Protein AF-A0A0C9X4Z3-F1 (afdb_monomer)

Mean predicted aligned error: 11.11 Å

Radius of gyration: 23.75 Å; Cα contacts (8 Å, |Δi|>4): 41; chains: 1; bounding box: 40×24×69 Å

pLDDT: mean 84.47, std 12.94, range [42.38, 97.31]

Organism: NCBI:txid1095629

Structure (mmCIF, N/CA/C/O backbone):
data_AF-A0A0C9X4Z3-F1
#
_entry.id   AF-A0A0C9X4Z3-F1
#
loop_
_atom_site.group_PDB
_atom_site.id
_atom_site.type_symbol
_atom_site.label_atom_id
_atom_site.label_alt_id
_atom_site.label_comp_id
_atom_site.label_asym_id
_atom_site.label_entity_id
_atom_site.label_seq_id
_atom_site.pdbx_PDB_ins_code
_atom_site.Cartn_x
_atom_site.Cartn_y
_atom_site.Cartn_z
_atom_site.occupancy
_atom_site.B_iso_or_equiv
_atom_site.auth_seq_id
_atom_site.auth_comp_id
_atom_site.auth_asym_id
_atom_site.auth_atom_id
_atom_site.pdbx_PDB_model_num
ATOM 1 N N . MET A 1 1 ? -24.547 -11.085 -3.643 1.00 42.38 1 MET A N 1
ATOM 2 C CA . MET A 1 1 ? -23.237 -11.494 -4.198 1.00 42.38 1 MET A CA 1
ATOM 3 C C . MET A 1 1 ? -22.147 -11.182 -3.178 1.00 42.38 1 MET A C 1
ATOM 5 O O . MET A 1 1 ? -21.894 -9.999 -2.960 1.00 42.38 1 MET A O 1
ATOM 9 N N . PRO A 1 2 ? -21.536 -12.173 -2.503 1.00 50.34 2 PRO A N 1
ATOM 10 C CA . PRO A 1 2 ? -20.346 -11.921 -1.692 1.00 50.34 2 PRO A CA 1
ATOM 11 C C . PRO A 1 2 ? -19.274 -11.303 -2.601 1.00 50.34 2 PRO A C 1
ATOM 13 O O . PRO A 1 2 ? -18.918 -11.854 -3.639 1.00 50.34 2 PRO A O 1
ATOM 16 N N . GLY A 1 3 ? -18.874 -10.071 -2.291 1.00 53.47 3 GLY A N 1
ATOM 17 C CA . GLY A 1 3 ? -18.056 -9.261 -3.189 1.00 53.47 3 GLY A CA 1
ATOM 18 C C . GLY A 1 3 ? -16.666 -9.860 -3.391 1.00 53.47 3 GLY A C 1
ATOM 19 O O . GLY A 1 3 ? -16.040 -10.296 -2.430 1.00 53.47 3 GLY A O 1
ATOM 20 N N . ASN A 1 4 ? -16.156 -9.795 -4.624 1.00 63.56 4 ASN A N 1
ATOM 21 C CA . ASN A 1 4 ? -14.801 -10.196 -5.026 1.00 63.56 4 ASN A CA 1
ATOM 22 C C . ASN A 1 4 ? -13.718 -9.245 -4.448 1.00 63.56 4 ASN A C 1
ATOM 24 O O . ASN A 1 4 ? -12.922 -8.642 -5.168 1.00 63.56 4 ASN A O 1
ATOM 28 N N . ARG A 1 5 ? -13.749 -9.011 -3.130 1.00 66.38 5 ARG A N 1
ATOM 29 C CA . ARG A 1 5 ? -12.811 -8.175 -2.373 1.00 66.38 5 ARG A CA 1
ATOM 30 C C . ARG A 1 5 ? -11.795 -9.085 -1.694 1.00 66.38 5 ARG A C 1
ATOM 32 O O . ARG A 1 5 ? -11.873 -9.337 -0.496 1.00 66.38 5 ARG A O 1
ATOM 39 N N . ARG A 1 6 ? -10.835 -9.586 -2.469 1.00 75.50 6 ARG A N 1
ATOM 40 C CA . ARG A 1 6 ? -9.722 -10.371 -1.927 1.00 75.50 6 ARG A CA 1
ATOM 41 C C . ARG A 1 6 ? -8.674 -9.432 -1.333 1.00 75.50 6 ARG A C 1
ATOM 43 O O . ARG A 1 6 ? -8.266 -8.463 -1.977 1.00 75.50 6 ARG A O 1
ATOM 50 N N . HIS A 1 7 ? -8.254 -9.699 -0.099 1.00 84.06 7 HIS A N 1
ATOM 51 C CA . HIS A 1 7 ? -7.144 -8.972 0.503 1.00 84.06 7 HIS A CA 1
ATOM 52 C C . HIS A 1 7 ? -5.859 -9.265 -0.280 1.00 84.06 7 HIS A C 1
ATOM 54 O O . HIS A 1 7 ? -5.531 -10.425 -0.519 1.00 84.06 7 HIS A O 1
ATOM 60 N N . ILE A 1 8 ? -5.133 -8.213 -0.662 1.00 86.50 8 ILE A N 1
ATOM 61 C CA . ILE A 1 8 ? -3.793 -8.334 -1.242 1.00 86.50 8 ILE A CA 1
ATOM 62 C C . ILE A 1 8 ? -2.781 -8.133 -0.110 1.00 86.50 8 ILE A C 1
ATOM 64 O O . ILE A 1 8 ? -2.786 -7.046 0.488 1.00 86.50 8 ILE A O 1
ATOM 68 N N . PRO A 1 9 ? -1.923 -9.131 0.174 1.00 90.50 9 PRO A N 1
ATOM 69 C CA . PRO A 1 9 ? -0.890 -9.024 1.196 1.00 90.50 9 PRO A CA 1
ATOM 70 C C . PRO A 1 9 ? 0.033 -7.825 0.957 1.00 90.50 9 PRO A C 1
ATOM 72 O O . PRO A 1 9 ? 0.322 -7.467 -0.186 1.00 90.50 9 PRO A O 1
ATOM 75 N N . LYS A 1 10 ? 0.537 -7.222 2.040 1.00 92.44 10 LYS A N 1
ATOM 76 C CA . LYS A 1 10 ? 1.520 -6.125 1.991 1.00 92.44 10 LYS A CA 1
ATOM 77 C C . LYS A 1 10 ? 2.701 -6.374 1.032 1.00 92.44 10 LYS A C 1
ATOM 79 O O . LYS A 1 10 ? 2.910 -5.497 0.196 1.00 92.44 10 LYS A O 1
ATOM 84 N N . PRO A 1 11 ? 3.408 -7.523 1.071 1.00 94.69 11 PRO A N 1
ATOM 85 C CA . PRO A 1 11 ? 4.588 -7.729 0.224 1.00 94.69 11 PRO A CA 1
ATOM 86 C C . PRO A 1 11 ? 4.265 -7.657 -1.271 1.0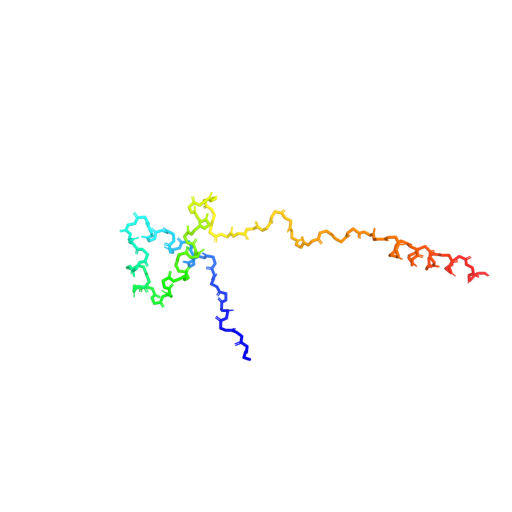0 94.69 11 PRO A C 1
ATOM 88 O O . PRO A 1 11 ? 5.025 -7.087 -2.046 1.00 94.69 11 PRO A O 1
ATOM 91 N N . VAL A 1 12 ? 3.086 -8.135 -1.683 1.00 94.25 12 VAL A N 1
ATOM 92 C CA . VAL A 1 12 ? 2.635 -8.022 -3.079 1.00 94.25 12 VAL A CA 1
ATOM 93 C C . VAL A 1 12 ? 2.452 -6.556 -3.464 1.00 94.25 12 VAL A C 1
ATOM 95 O O . VAL A 1 12 ? 2.821 -6.138 -4.557 1.00 94.25 12 VAL A O 1
ATOM 98 N N . LYS A 1 13 ? 1.901 -5.737 -2.564 1.00 94.38 13 LYS A N 1
ATOM 99 C CA . LYS A 1 13 ? 1.739 -4.308 -2.834 1.00 94.38 13 LYS A CA 1
ATOM 100 C C . LYS A 1 13 ? 3.091 -3.585 -2.904 1.00 94.38 13 LYS A C 1
ATOM 102 O O . LYS A 1 13 ? 3.258 -2.719 -3.756 1.00 94.38 13 LYS A O 1
ATOM 107 N N . GLU A 1 14 ? 4.040 -3.935 -2.037 1.00 95.69 14 GLU A N 1
ATOM 108 C CA . GLU A 1 14 ? 5.411 -3.401 -2.064 1.00 95.69 14 GLU A CA 1
ATOM 109 C C . GLU A 1 14 ? 6.127 -3.771 -3.369 1.00 95.69 14 GLU A C 1
ATOM 111 O O . GLU A 1 14 ? 6.746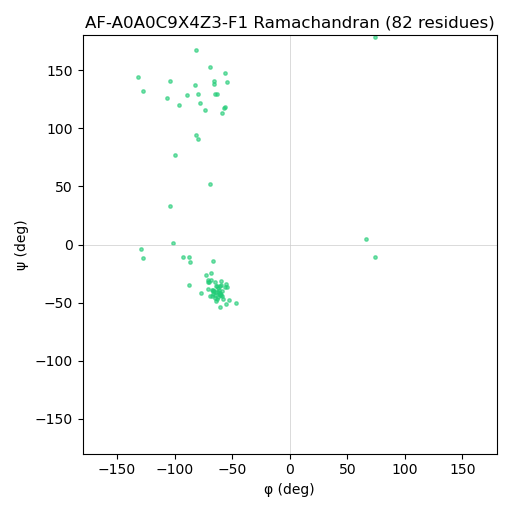 -2.912 -3.993 1.00 95.69 14 GLU A O 1
ATOM 116 N N . GLN A 1 15 ? 5.942 -5.002 -3.853 1.00 95.88 15 GLN A N 1
ATOM 117 C CA . GLN A 1 15 ? 6.439 -5.427 -5.161 1.00 95.88 15 GLN A CA 1
ATOM 118 C C . GLN A 1 15 ? 5.861 -4.572 -6.299 1.00 95.88 15 GLN A C 1
ATOM 120 O O . GLN A 1 15 ? 6.609 -4.136 -7.172 1.00 95.88 15 GLN A O 1
ATOM 125 N N . LEU A 1 16 ? 4.557 -4.268 -6.284 1.00 95.50 16 LEU A N 1
ATOM 126 C CA . LEU A 1 16 ? 3.943 -3.386 -7.289 1.00 95.50 16 LEU A CA 1
ATOM 127 C C . LEU A 1 16 ? 4.548 -1.977 -7.274 1.00 95.50 16 LEU A C 1
ATOM 129 O O . LEU A 1 16 ? 4.763 -1.385 -8.334 1.00 95.50 16 LEU A O 1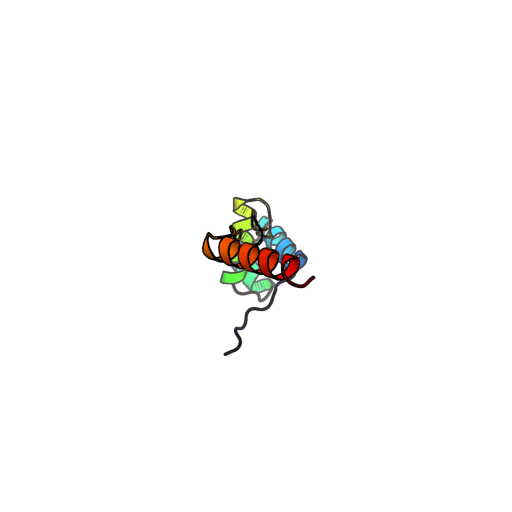
ATOM 133 N N . VAL A 1 17 ? 4.843 -1.447 -6.085 1.00 95.81 17 VAL A N 1
ATOM 134 C CA . VAL A 1 17 ? 5.521 -0.152 -5.930 1.00 95.81 17 VAL A CA 1
ATOM 135 C C . VAL A 1 17 ? 6.941 -0.221 -6.485 1.00 95.81 17 VAL A C 1
ATOM 137 O O . VAL A 1 17 ? 7.312 0.642 -7.281 1.00 95.81 17 VAL A O 1
ATOM 140 N N . TYR A 1 18 ? 7.698 -1.273 -6.165 1.00 96.62 18 TYR A N 1
ATOM 141 C CA . TYR A 1 18 ? 9.035 -1.484 -6.719 1.00 96.62 18 TYR A CA 1
ATOM 142 C C . TYR A 1 18 ? 9.012 -1.551 -8.253 1.00 96.62 18 TYR A C 1
ATOM 144 O O . TYR A 1 18 ? 9.769 -0.839 -8.910 1.00 96.62 18 TYR A O 1
ATOM 152 N N . MET A 1 19 ? 8.090 -2.316 -8.847 1.00 97.31 19 MET A N 1
ATOM 153 C CA . MET A 1 19 ? 7.941 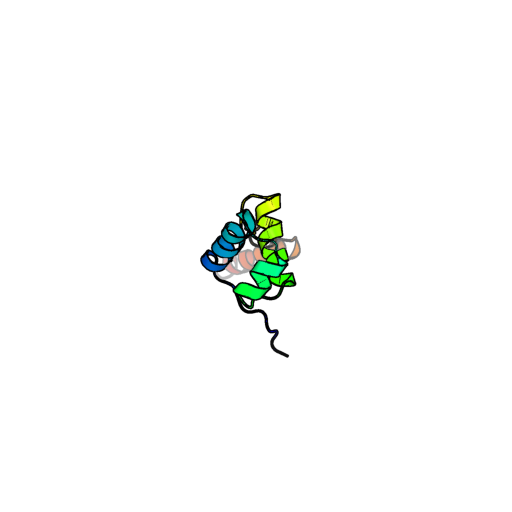-2.395 -10.307 1.00 97.31 19 MET A CA 1
ATOM 154 C C . MET A 1 19 ? 7.633 -1.027 -10.934 1.00 97.31 19 MET A C 1
ATOM 156 O O . MET A 1 19 ? 8.120 -0.721 -12.023 1.00 97.31 19 MET A O 1
ATOM 160 N N . SER A 1 20 ? 6.881 -0.168 -10.239 1.00 96.12 20 SER A N 1
ATOM 161 C CA . SER A 1 20 ? 6.532 1.171 -10.735 1.00 96.12 20 SER A CA 1
ATOM 162 C C . SER A 1 20 ? 7.708 2.135 -10.876 1.00 96.12 20 SER A C 1
ATOM 164 O O . SER A 1 20 ? 7.578 3.140 -11.570 1.00 96.12 20 SER A O 1
ATOM 166 N N . THR A 1 21 ? 8.866 1.807 -10.294 1.00 95.56 21 THR A N 1
ATOM 167 C CA . THR A 1 21 ? 10.105 2.574 -10.496 1.00 95.56 21 THR A CA 1
ATOM 168 C C . THR A 1 21 ? 10.647 2.454 -11.922 1.00 95.56 21 THR A C 1
ATOM 170 O O . THR A 1 21 ? 11.363 3.338 -12.380 1.00 95.56 21 THR A O 1
ATOM 173 N N . ARG A 1 22 ? 10.303 1.371 -12.636 1.00 96.38 22 ARG A N 1
ATOM 174 C CA . ARG A 1 22 ? 10.816 1.065 -13.984 1.00 96.38 22 ARG A CA 1
ATOM 175 C C . ARG A 1 22 ? 9.719 0.796 -15.013 1.00 96.38 22 ARG A C 1
ATOM 177 O O . ARG A 1 22 ? 10.007 0.721 -16.202 1.00 96.38 22 ARG A O 1
ATOM 184 N N . MET A 1 23 ? 8.467 0.633 -14.581 1.00 95.81 23 MET A N 1
ATOM 185 C CA . MET A 1 23 ? 7.355 0.217 -15.437 1.00 95.81 23 MET A CA 1
ATOM 186 C C . MET A 1 23 ? 6.126 1.106 -15.257 1.00 95.81 23 MET A C 1
ATOM 188 O O . MET A 1 23 ? 5.768 1.511 -14.151 1.00 95.81 23 MET A O 1
ATOM 192 N N . ARG A 1 24 ? 5.411 1.350 -16.360 1.00 96.19 24 ARG A N 1
ATOM 193 C CA . ARG A 1 24 ? 4.083 1.977 -16.319 1.00 96.19 24 ARG A CA 1
ATOM 194 C C . ARG A 1 24 ? 3.059 1.018 -15.706 1.00 96.19 24 ARG A C 1
ATOM 196 O O . ARG A 1 24 ? 3.171 -0.199 -15.843 1.00 96.19 24 ARG A O 1
ATOM 203 N N . SER A 1 25 ? 2.012 1.570 -15.096 1.00 95.75 25 SER A N 1
ATOM 204 C CA . SER A 1 25 ? 0.936 0.808 -14.442 1.00 95.75 25 SER A CA 1
ATOM 205 C C . SER A 1 25 ? 0.260 -0.219 -15.357 1.00 95.75 25 SER A C 1
ATOM 207 O O . SER A 1 25 ? -0.114 -1.292 -14.888 1.00 95.75 25 SER A O 1
ATOM 209 N N . SER A 1 26 ? 0.131 0.073 -16.655 1.00 96.25 26 SER A N 1
ATOM 210 C CA . SER A 1 26 ? -0.400 -0.857 -17.660 1.00 96.25 26 SER A CA 1
ATO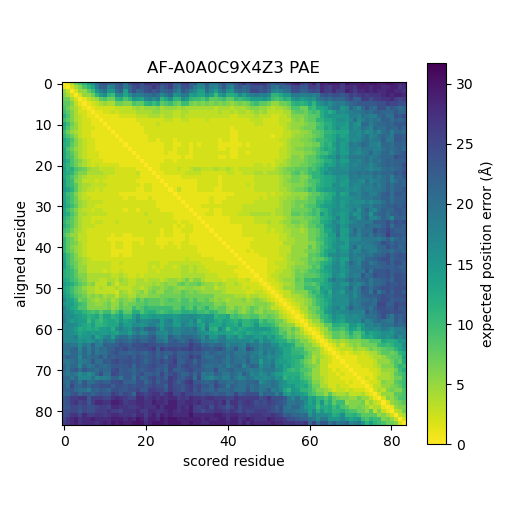M 211 C C . SER A 1 26 ? 0.493 -2.085 -17.852 1.00 96.25 26 SER A C 1
ATOM 213 O O . SER A 1 26 ? -0.006 -3.206 -17.868 1.00 96.25 26 SER A O 1
ATOM 215 N N . GLY A 1 27 ? 1.813 -1.889 -17.922 1.00 97.00 27 GLY A N 1
ATOM 216 C CA . GLY A 1 27 ? 2.784 -2.981 -18.013 1.00 97.00 27 GLY A CA 1
ATOM 217 C C . GLY A 1 27 ? 2.800 -3.841 -16.751 1.00 97.00 27 GLY A C 1
ATOM 218 O O . GLY A 1 27 ? 2.827 -5.064 -16.834 1.00 97.00 27 GLY A O 1
ATOM 219 N N . ILE A 1 28 ? 2.690 -3.215 -15.576 1.00 96.44 28 ILE A N 1
ATOM 220 C CA . ILE A 1 28 ? 2.584 -3.939 -14.301 1.00 96.44 28 ILE A CA 1
ATOM 221 C C . ILE A 1 28 ? 1.319 -4.801 -14.274 1.00 96.44 28 ILE A C 1
ATOM 223 O O . ILE A 1 28 ? 1.382 -5.966 -13.885 1.00 96.44 28 ILE A O 1
ATOM 227 N N . ALA A 1 29 ? 0.181 -4.254 -14.708 1.00 96.19 29 ALA A N 1
ATOM 228 C CA . ALA A 1 29 ? -1.078 -4.992 -14.778 1.00 96.19 29 ALA A CA 1
ATOM 229 C C . ALA A 1 29 ? -0.978 -6.212 -15.707 1.00 96.19 29 ALA A C 1
ATOM 231 O O . ALA A 1 29 ? -1.426 -7.295 -15.343 1.00 96.19 29 ALA A O 1
ATOM 232 N N . HIS A 1 30 ? -0.329 -6.052 -16.864 1.00 96.69 30 HIS A N 1
ATOM 233 C CA . HIS A 1 30 ? -0.100 -7.145 -17.807 1.00 96.69 30 HIS A CA 1
ATOM 234 C C . HIS A 1 30 ? 0.790 -8.249 -17.215 1.00 96.69 30 HIS A C 1
ATOM 236 O O . HIS A 1 30 ? 0.452 -9.422 -17.301 1.00 96.69 30 HIS A O 1
ATOM 242 N N . VAL A 1 31 ? 1.913 -7.885 -16.586 1.00 96.44 31 VAL A N 1
ATOM 243 C CA . VAL A 1 31 ? 2.876 -8.860 -16.038 1.00 96.44 31 VAL A CA 1
ATOM 244 C C . VAL A 1 31 ? 2.336 -9.583 -14.803 1.00 96.44 31 VAL A C 1
ATOM 246 O O . VAL A 1 31 ? 2.583 -10.769 -14.625 1.00 96.44 31 VAL A O 1
ATOM 249 N N . THR A 1 32 ? 1.605 -8.882 -13.936 1.00 92.31 32 THR A N 1
ATOM 250 C CA . THR A 1 32 ? 1.128 -9.448 -12.661 1.00 92.31 32 THR A CA 1
ATOM 251 C C . THR A 1 32 ? -0.266 -10.069 -12.747 1.00 92.31 32 THR A C 1
ATOM 253 O O . THR A 1 32 ? -0.713 -10.689 -11.784 1.00 92.31 32 THR A O 1
ATOM 256 N N . GLY A 1 33 ? -0.993 -9.861 -13.851 1.00 92.44 33 GLY A N 1
ATOM 257 C CA . GLY A 1 33 ? -2.402 -10.250 -13.989 1.00 92.44 33 GLY A CA 1
ATOM 258 C C . GLY A 1 33 ? -3.358 -9.473 -13.070 1.00 92.44 33 GLY A C 1
ATOM 259 O O . GLY A 1 33 ? -4.553 -9.762 -13.010 1.00 92.44 33 GLY A O 1
ATOM 260 N N . ILE A 1 34 ? -2.856 -8.479 -12.332 1.00 91.19 34 ILE A N 1
ATOM 261 C CA . ILE A 1 34 ? -3.655 -7.649 -11.433 1.00 91.19 34 ILE A CA 1
ATOM 262 C C . ILE A 1 34 ? -4.340 -6.555 -12.248 1.00 91.19 34 ILE A C 1
ATOM 264 O O . ILE A 1 34 ? -3.724 -5.901 -13.086 1.00 91.19 34 ILE A O 1
ATOM 268 N N . SER A 1 35 ? -5.620 -6.295 -11.960 1.00 92.31 35 SER A N 1
ATOM 269 C CA . SER A 1 35 ? -6.361 -5.256 -12.678 1.00 92.31 35 SER A CA 1
ATOM 270 C C . SER A 1 35 ? -5.645 -3.901 -12.621 1.00 92.31 35 SER A C 1
ATOM 272 O O . SER A 1 35 ? -5.169 -3.474 -11.563 1.00 92.31 35 SER A O 1
ATOM 274 N N . HIS A 1 36 ? -5.647 -3.174 -13.739 1.00 94.88 36 HIS A N 1
ATOM 275 C CA . HIS A 1 36 ? -5.028 -1.849 -13.833 1.00 94.88 36 HIS A CA 1
ATOM 276 C C . HIS A 1 36 ? -5.547 -0.879 -12.754 1.00 94.88 36 HIS A C 1
ATOM 278 O O . HIS A 1 36 ? -4.789 -0.114 -12.157 1.00 94.88 36 HIS A O 1
ATOM 284 N N . ARG A 1 37 ? -6.843 -0.971 -12.422 1.00 94.00 37 ARG A N 1
ATOM 285 C CA . ARG A 1 37 ? -7.466 -0.202 -11.335 1.00 94.00 37 ARG A CA 1
ATOM 286 C C . ARG A 1 37 ? -6.846 -0.518 -9.973 1.00 94.00 37 ARG A C 1
ATOM 288 O O . ARG A 1 37 ? -6.634 0.394 -9.176 1.00 94.00 37 ARG A O 1
ATOM 295 N N . THR A 1 38 ? -6.583 -1.791 -9.689 1.00 92.31 38 THR A N 1
ATOM 296 C CA . THR A 1 38 ? -5.957 -2.224 -8.433 1.00 92.31 38 THR A CA 1
ATOM 297 C C . THR A 1 38 ? -4.517 -1.735 -8.345 1.00 92.31 38 THR A C 1
ATOM 299 O O . THR A 1 38 ? -4.139 -1.207 -7.302 1.00 92.31 38 THR A O 1
ATOM 302 N N . VAL A 1 39 ? -3.750 -1.821 -9.438 1.00 94.44 39 VAL A N 1
ATOM 303 C CA . VAL A 1 39 ? -2.387 -1.268 -9.507 1.00 94.44 39 VAL A CA 1
ATOM 304 C C . VAL A 1 39 ? -2.406 0.223 -9.159 1.00 94.44 39 VAL A C 1
ATOM 306 O O . VAL A 1 39 ? -1.728 0.647 -8.227 1.00 94.44 39 VAL A O 1
ATOM 309 N N . ASN A 1 40 ? -3.270 1.014 -9.799 1.00 95.00 40 ASN A N 1
ATOM 310 C CA . ASN A 1 40 ? -3.365 2.452 -9.519 1.00 95.00 40 ASN A CA 1
ATOM 311 C C . ASN A 1 40 ? -3.788 2.760 -8.076 1.00 95.00 40 ASN A C 1
ATOM 313 O O . ASN A 1 40 ? -3.261 3.688 -7.463 1.00 95.00 40 ASN A O 1
ATOM 317 N N . ARG A 1 41 ? -4.694 1.960 -7.499 1.00 92.25 41 ARG A N 1
ATOM 318 C CA . ARG A 1 41 ? -5.090 2.091 -6.086 1.00 92.25 41 ARG A CA 1
ATOM 319 C C . ARG A 1 41 ? -3.954 1.802 -5.110 1.00 92.25 41 ARG A C 1
ATOM 321 O O . ARG A 1 41 ? -3.955 2.389 -4.036 1.00 92.25 41 ARG A O 1
ATOM 328 N N . VAL A 1 42 ? -3.029 0.906 -5.451 1.00 92.81 42 VAL A N 1
ATOM 329 C CA . VAL A 1 42 ? -1.847 0.598 -4.629 1.00 92.81 42 VAL A CA 1
ATOM 330 C C . VAL A 1 42 ? -0.781 1.685 -4.768 1.00 92.81 42 VAL A C 1
ATOM 332 O O . VAL A 1 42 ? -0.205 2.110 -3.769 1.00 92.81 42 VAL A O 1
ATOM 335 N N . LEU A 1 43 ? -0.549 2.172 -5.990 1.00 94.31 43 LEU A N 1
ATOM 336 C CA . LEU A 1 43 ? 0.469 3.190 -6.258 1.00 94.31 43 LEU A CA 1
ATOM 337 C C . LEU A 1 43 ? 0.093 4.571 -5.716 1.00 94.31 43 LEU A C 1
ATOM 339 O O . LEU A 1 43 ? 0.978 5.342 -5.357 1.00 94.31 43 LEU A O 1
ATOM 343 N N . HIS A 1 44 ? -1.199 4.899 -5.651 1.00 94.19 44 HIS A N 1
ATOM 344 C CA . HIS A 1 44 ? -1.641 6.218 -5.208 1.00 94.19 44 HIS A CA 1
ATOM 345 C C . HIS A 1 44 ? -1.206 6.547 -3.763 1.00 94.19 44 HIS A C 1
ATOM 347 O O . HIS A 1 44 ? -0.499 7.540 -3.608 1.00 94.19 44 HIS A O 1
ATOM 353 N N . PRO A 1 45 ? -1.487 5.710 -2.736 1.00 91.06 45 PRO A N 1
ATOM 354 C CA . PRO A 1 45 ? -0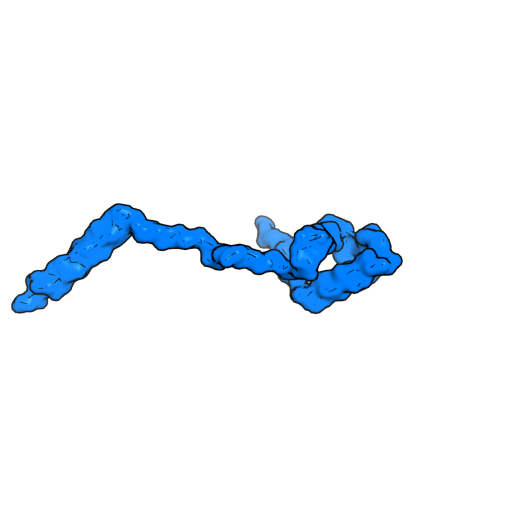.958 5.901 -1.386 1.00 91.06 45 PRO A CA 1
ATOM 355 C C . PRO A 1 45 ? 0.561 6.055 -1.356 1.00 91.06 45 PRO A C 1
ATOM 357 O O . PRO A 1 45 ? 1.053 7.027 -0.796 1.00 91.06 45 PRO A O 1
ATOM 360 N N . SER A 1 46 ? 1.296 5.176 -2.044 1.00 91.25 46 SER A N 1
ATOM 361 C CA . SER A 1 46 ? 2.761 5.222 -2.071 1.00 91.25 46 SER A CA 1
ATOM 362 C C . SER A 1 46 ? 3.299 6.549 -2.616 1.00 91.25 46 SER A C 1
ATOM 364 O O . SER A 1 46 ? 4.232 7.099 -2.043 1.00 91.25 46 SER A O 1
ATOM 366 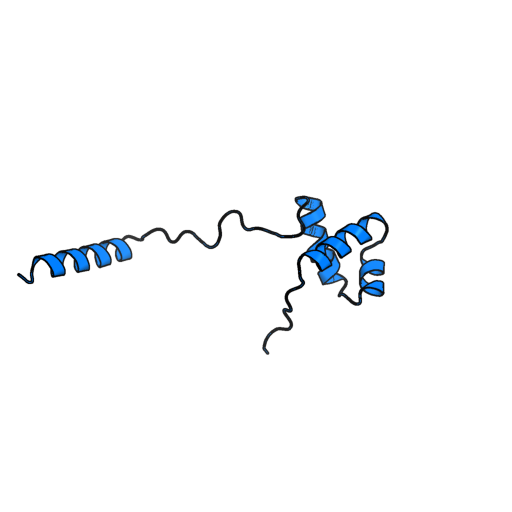N N . ARG A 1 47 ? 2.679 7.116 -3.657 1.00 90.88 47 ARG A N 1
ATOM 367 C CA . ARG A 1 47 ? 3.069 8.426 -4.206 1.00 90.88 47 ARG A CA 1
ATOM 368 C C . ARG A 1 47 ? 2.725 9.592 -3.283 1.00 90.88 47 ARG A C 1
ATOM 370 O O . ARG A 1 47 ? 3.429 10.591 -3.290 1.00 90.88 47 ARG A O 1
ATOM 377 N N . THR A 1 48 ? 1.637 9.481 -2.524 1.00 91.88 48 THR A N 1
ATOM 378 C CA . THR A 1 48 ? 1.159 10.564 -1.648 1.00 91.88 48 THR A CA 1
ATOM 379 C C . THR A 1 48 ? 1.783 10.553 -0.255 1.00 91.88 48 THR A C 1
ATOM 381 O O . THR A 1 48 ? 1.983 11.612 0.324 1.00 91.88 48 THR A O 1
ATOM 384 N N . THR A 1 49 ? 2.063 9.375 0.307 1.00 89.00 49 THR A N 1
ATOM 385 C CA . THR A 1 49 ? 2.473 9.207 1.712 1.00 89.00 49 THR A CA 1
ATOM 386 C C . THR A 1 49 ? 3.743 8.377 1.878 1.00 89.00 49 THR A C 1
ATOM 388 O O . THR A 1 49 ? 4.183 8.172 3.004 1.00 89.00 49 THR A O 1
ATOM 391 N N . GLY A 1 50 ? 4.306 7.823 0.798 1.00 87.50 50 GLY A N 1
ATOM 392 C CA . GLY A 1 50 ? 5.424 6.875 0.861 1.00 87.50 50 GLY A CA 1
ATOM 393 C C . GLY A 1 50 ? 5.037 5.473 1.351 1.00 87.50 50 GLY A C 1
ATOM 394 O O . GLY A 1 50 ? 5.823 4.540 1.213 1.00 87.50 50 GLY A O 1
ATOM 395 N N . SER A 1 51 ? 3.817 5.282 1.868 1.00 88.06 51 SER A N 1
ATOM 396 C CA . SER A 1 51 ? 3.358 4.003 2.415 1.00 88.06 51 SER A CA 1
ATOM 397 C C . SER A 1 51 ? 2.411 3.274 1.470 1.00 88.06 51 SER A C 1
ATOM 399 O O . SER A 1 51 ? 1.506 3.850 0.868 1.00 88.06 51 SER A O 1
ATOM 401 N N . VAL A 1 52 ? 2.572 1.954 1.403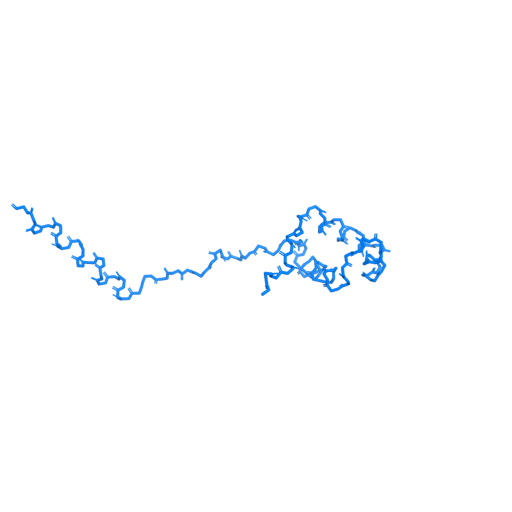 1.00 86.94 52 VAL A N 1
ATOM 402 C CA . VAL A 1 52 ? 1.698 1.062 0.630 1.00 86.94 52 VAL A CA 1
ATOM 403 C C . VAL A 1 52 ? 0.470 0.604 1.431 1.00 86.94 52 VAL A C 1
ATOM 405 O O . VAL A 1 52 ? -0.515 0.099 0.881 1.00 86.94 52 VAL A O 1
ATOM 408 N N . ILE A 1 53 ? 0.506 0.795 2.752 1.00 84.19 53 ILE A N 1
ATOM 409 C CA . ILE A 1 53 ? -0.625 0.566 3.648 1.00 84.19 53 ILE A CA 1
ATOM 410 C C . ILE A 1 53 ? -1.168 1.918 4.090 1.00 84.19 53 ILE A C 1
ATOM 412 O O . ILE A 1 53 ? -0.454 2.738 4.667 1.00 84.19 53 ILE A O 1
ATOM 416 N N . ARG A 1 54 ? -2.470 2.116 3.887 1.00 76.88 54 ARG A N 1
ATOM 417 C CA . ARG A 1 54 ? -3.191 3.216 4.517 1.00 76.88 54 ARG A CA 1
ATOM 418 C C . ARG A 1 54 ? -3.548 2.802 5.941 1.00 76.88 54 ARG A C 1
ATOM 420 O O . ARG A 1 54 ? -4.551 2.125 6.148 1.00 76.88 54 ARG A O 1
ATOM 427 N N . VAL A 1 55 ? -2.700 3.172 6.894 1.00 79.44 55 VAL A N 1
ATOM 428 C CA . VAL A 1 55 ? -3.027 3.065 8.318 1.00 79.44 55 VAL A CA 1
ATOM 429 C C . VAL A 1 55 ? -3.954 4.238 8.646 1.00 79.44 55 VAL A C 1
ATOM 431 O O . VAL A 1 55 ? -3.596 5.381 8.350 1.00 79.44 55 VAL A O 1
ATOM 434 N N . PRO A 1 56 ? -5.173 3.996 9.152 1.00 75.75 56 PRO A N 1
ATOM 435 C CA . PRO A 1 56 ? -6.028 5.089 9.586 1.00 75.75 56 PRO A CA 1
ATOM 436 C C . PRO A 1 56 ? -5.383 5.778 10.797 1.00 75.75 56 PRO A C 1
ATOM 438 O O . PRO A 1 56 ? -4.867 5.100 11.680 1.00 75.75 56 PRO A O 1
ATOM 441 N N . TYR A 1 57 ? -5.414 7.114 10.837 1.00 76.62 57 TYR A N 1
ATOM 442 C CA . TYR A 1 57 ? -4.861 7.900 11.952 1.00 76.62 57 TYR A CA 1
ATOM 443 C C . TYR A 1 57 ? -5.475 7.498 13.304 1.00 76.62 57 TYR A C 1
ATOM 445 O O . TYR A 1 57 ? -4.777 7.413 14.307 1.00 76.62 57 TYR A O 1
ATOM 453 N N . GLN A 1 58 ? -6.770 7.177 13.307 1.00 79.56 58 GLN A N 1
ATOM 454 C CA . GLN A 1 58 ? -7.467 6.543 14.421 1.00 79.56 58 GLN A CA 1
ATOM 455 C C . GLN A 1 58 ? -8.206 5.307 13.913 1.00 79.56 58 GLN A C 1
ATOM 457 O O . GLN A 1 58 ? -8.895 5.352 12.889 1.00 79.56 58 GLN A O 1
ATOM 462 N N . ALA A 1 59 ? -8.042 4.186 14.615 1.00 76.19 59 ALA A N 1
ATOM 463 C CA . ALA A 1 59 ? -8.794 2.975 14.330 1.00 76.19 59 ALA A CA 1
ATOM 464 C C . ALA A 1 59 ? -10.242 3.155 14.807 1.00 76.19 59 ALA A C 1
ATOM 466 O O . ALA A 1 59 ? -10.505 3.299 15.997 1.00 76.19 59 ALA A O 1
ATOM 467 N N . GLY A 1 60 ? -11.184 3.133 13.865 1.00 77.81 60 GLY A N 1
ATOM 468 C CA . GLY A 1 60 ? -12.596 3.363 14.161 1.00 77.81 60 GLY A CA 1
ATOM 469 C C . GLY A 1 60 ? -12.929 4.830 14.447 1.00 77.81 60 GLY A C 1
ATOM 470 O O . GLY A 1 60 ? -12.078 5.715 14.412 1.00 77.81 60 GLY A O 1
ATOM 471 N N . ARG A 1 61 ? -14.215 5.092 14.690 1.00 73.44 61 ARG A N 1
ATOM 472 C CA . ARG A 1 61 ? -14.697 6.393 15.162 1.00 73.44 61 ARG A CA 1
ATOM 473 C C . ARG A 1 61 ? -14.667 6.364 16.693 1.00 73.44 61 ARG A C 1
ATOM 475 O O . ARG A 1 61 ? -15.244 5.419 17.239 1.00 73.44 61 ARG A O 1
ATOM 482 N N . PRO A 1 62 ? -14.059 7.347 17.383 1.00 76.81 62 PRO A N 1
ATOM 483 C CA . PRO A 1 62 ? -14.174 7.431 18.833 1.00 76.81 62 PRO A CA 1
ATOM 484 C C . PRO A 1 62 ? -15.659 7.480 19.198 1.00 76.81 62 PRO A C 1
ATOM 486 O O . PRO A 1 62 ? -16.398 8.361 18.748 1.00 76.81 62 PRO A O 1
ATOM 489 N N . ARG A 1 63 ? -16.113 6.475 19.949 1.00 76.38 63 ARG A N 1
ATOM 490 C CA . ARG A 1 63 ? -17.450 6.459 20.536 1.00 76.38 63 ARG A CA 1
ATOM 491 C C . ARG A 1 63 ? -17.367 7.338 21.773 1.00 76.38 63 ARG A C 1
ATOM 493 O O . ARG A 1 63 ? -16.943 6.879 22.826 1.00 76.38 63 ARG A O 1
ATOM 500 N N . LEU A 1 64 ? -17.655 8.624 21.602 1.00 80.75 64 LEU A N 1
ATOM 501 C CA . LEU A 1 64 ? -17.858 9.506 22.744 1.00 80.75 64 LEU A CA 1
ATOM 502 C C .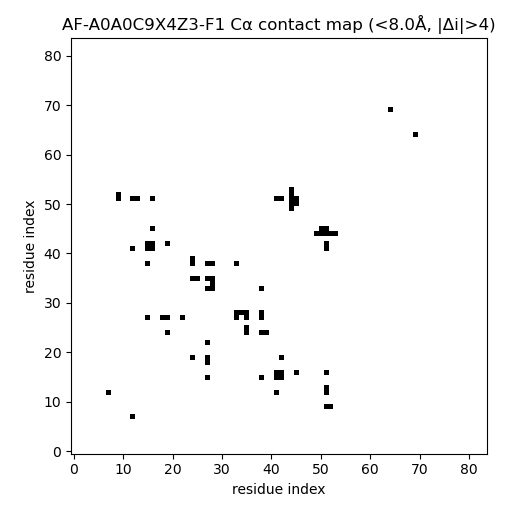 LEU A 1 64 ? -19.081 8.991 23.501 1.00 80.75 64 LEU A C 1
ATOM 504 O O . LEU A 1 64 ? -20.107 8.733 22.869 1.00 80.75 64 LEU A O 1
ATOM 508 N N . LEU A 1 65 ? -18.942 8.820 24.816 1.00 83.31 65 LEU A N 1
ATOM 509 C CA . LEU A 1 65 ? -20.052 8.477 25.696 1.00 83.31 65 LEU A CA 1
ATOM 510 C C . LEU A 1 65 ? -21.096 9.588 25.559 1.00 83.31 65 LEU A C 1
ATOM 512 O O . LEU A 1 65 ? -20.806 10.749 25.858 1.00 83.31 65 LEU A O 1
ATOM 516 N N . ASN A 1 66 ? -22.262 9.264 25.006 1.00 83.75 66 ASN A N 1
ATOM 517 C CA . ASN A 1 66 ? -23.322 10.252 24.862 1.00 83.75 66 ASN A CA 1
ATOM 518 C C . ASN A 1 66 ? -24.092 10.387 26.192 1.00 83.75 66 ASN A C 1
ATOM 520 O O . ASN A 1 66 ? -23.935 9.571 27.099 1.00 83.75 66 ASN A O 1
ATOM 524 N N . ALA A 1 67 ? -24.924 11.421 26.320 1.00 83.56 67 ALA A N 1
ATOM 525 C CA . ALA A 1 67 ? -25.674 11.669 27.553 1.00 83.56 67 ALA A CA 1
ATOM 526 C C . ALA A 1 67 ? -26.612 10.507 27.946 1.00 83.56 67 ALA A C 1
ATOM 528 O O . ALA A 1 67 ? -26.794 10.255 29.133 1.00 83.56 67 ALA A O 1
ATOM 529 N N . LEU A 1 68 ? -27.163 9.768 26.973 1.00 84.38 68 LEU A N 1
ATOM 530 C CA . LEU A 1 68 ? -27.974 8.576 27.237 1.00 84.38 68 LEU A CA 1
ATOM 531 C C . LEU A 1 68 ? -27.112 7.435 27.779 1.00 84.38 68 LEU A C 1
ATOM 533 O O . LEU A 1 68 ? -27.491 6.819 28.771 1.00 84.38 68 LEU A O 1
ATOM 537 N N . ASP A 1 69 ? -25.939 7.203 27.185 1.00 84.88 69 ASP A N 1
ATOM 538 C CA . ASP A 1 69 ? -24.992 6.190 27.655 1.00 84.88 69 ASP A CA 1
ATOM 539 C C . ASP A 1 69 ? -24.545 6.495 29.096 1.00 84.88 69 ASP A C 1
ATOM 541 O O . ASP A 1 69 ? -24.492 5.594 29.928 1.00 84.88 69 ASP A O 1
ATOM 545 N N . ALA A 1 70 ? -24.279 7.768 29.412 1.00 85.50 70 ALA A N 1
ATOM 546 C CA . ALA A 1 70 ? -23.932 8.207 30.763 1.00 85.50 70 ALA A CA 1
ATOM 547 C C . ALA A 1 70 ? -25.086 7.981 31.755 1.00 85.50 70 ALA A C 1
ATOM 549 O O . ALA A 1 70 ? -24.876 7.361 32.793 1.00 85.50 70 ALA A O 1
ATOM 550 N N . SER A 1 71 ? -26.311 8.391 31.400 1.00 85.31 71 SER A N 1
ATOM 551 C CA . SER A 1 71 ? -27.494 8.208 32.258 1.00 85.31 71 SER A CA 1
ATOM 552 C C . SER A 1 71 ? -27.831 6.736 32.513 1.00 85.31 71 SER A C 1
ATOM 554 O O . SER A 1 71 ? -28.233 6.360 33.611 1.00 85.31 71 SER A O 1
ATOM 556 N N . PHE A 1 72 ? -27.623 5.881 31.510 1.00 85.31 72 PHE A N 1
ATOM 557 C CA . PHE A 1 72 ? -27.827 4.444 31.629 1.00 85.31 72 PHE A CA 1
ATOM 558 C C . PHE A 1 72 ? -26.806 3.814 32.585 1.00 85.31 72 PHE A C 1
ATOM 560 O O . PHE A 1 72 ? -27.174 3.012 33.441 1.00 85.31 72 PHE A O 1
ATOM 567 N N . LEU A 1 73 ? -25.531 4.201 32.475 1.00 87.81 73 LEU A N 1
ATOM 568 C CA . LEU A 1 73 ? -24.478 3.719 33.371 1.00 87.81 73 LEU A CA 1
ATOM 569 C C . LEU A 1 73 ? -24.674 4.210 34.812 1.00 87.81 73 LEU A C 1
ATOM 571 O O . LEU A 1 73 ? -24.474 3.434 35.744 1.00 87.81 73 LEU A O 1
ATOM 575 N N . GLU A 1 74 ? -25.102 5.460 35.004 1.00 86.12 74 GLU A N 1
ATOM 576 C CA . GLU A 1 74 ? -25.441 5.994 36.330 1.00 86.12 74 GLU A CA 1
ATOM 577 C C . GLU A 1 74 ? -26.587 5.211 36.985 1.00 86.12 74 GLU A C 1
ATOM 579 O O . GLU A 1 74 ? -26.472 4.826 38.151 1.00 86.12 74 GLU A O 1
ATOM 584 N N . GLY A 1 75 ? -27.643 4.885 36.229 1.00 83.69 75 GLY A N 1
ATOM 585 C CA . GLY A 1 75 ? -28.750 4.058 36.720 1.00 83.69 75 GLY A CA 1
ATOM 586 C C . GLY A 1 75 ? -28.294 2.675 37.201 1.00 83.69 75 GLY A C 1
ATOM 587 O O . GLY A 1 75 ? -28.652 2.253 38.299 1.00 83.69 75 GLY A O 1
ATOM 588 N N . LEU A 1 76 ? -27.421 2.010 36.435 1.00 83.94 76 LEU A N 1
ATOM 589 C CA . LEU A 1 76 ? -26.861 0.706 36.815 1.00 83.94 76 LEU A CA 1
ATOM 590 C C . LEU A 1 76 ? -26.005 0.772 38.086 1.00 83.94 76 LEU A C 1
ATOM 592 O O . LEU A 1 76 ? -26.005 -0.165 38.885 1.00 83.94 76 LEU A O 1
ATOM 596 N N . HIS A 1 77 ? -25.261 1.858 38.299 1.00 76.56 77 HIS A N 1
ATOM 597 C CA . HIS A 1 77 ? -24.501 2.025 39.536 1.00 76.56 77 HIS A CA 1
ATOM 598 C C . HIS A 1 77 ? -25.427 2.185 40.745 1.00 76.56 77 HIS A C 1
ATOM 600 O O . HIS A 1 77 ? -25.164 1.592 41.788 1.00 76.56 77 HIS A O 1
ATOM 606 N N . GLN A 1 78 ? -26.529 2.919 40.606 1.00 70.94 78 GLN A N 1
ATOM 607 C CA . GLN A 1 78 ? -27.434 3.228 41.712 1.00 70.94 78 GLN A CA 1
ATOM 608 C C . GLN A 1 78 ? -28.252 2.017 42.207 1.00 70.94 78 GLN A C 1
ATOM 610 O O . GLN A 1 78 ? -28.496 1.884 43.409 1.00 70.94 78 GLN A O 1
ATOM 615 N N . GLU A 1 79 ? -28.602 1.084 41.319 1.00 61.53 79 GLU A N 1
ATOM 616 C CA . GLU A 1 79 ? -29.281 -0.178 41.671 1.00 61.53 79 GLU A CA 1
ATOM 617 C C . GLU A 1 79 ? -28.385 -1.140 42.481 1.00 61.53 79 GLU A C 1
ATOM 619 O O . GLU A 1 79 ? -28.859 -1.877 43.349 1.00 61.53 79 GLU A O 1
ATOM 624 N N . ASN A 1 80 ? -27.066 -1.096 42.266 1.00 60.31 80 ASN A N 1
ATOM 625 C CA . ASN A 1 80 ? -26.113 -1.956 42.979 1.00 60.31 80 ASN A CA 1
ATOM 626 C C . ASN A 1 80 ? -25.899 -1.546 44.447 1.00 60.31 80 ASN A C 1
ATOM 628 O O . ASN A 1 80 ? -25.582 -2.393 45.277 1.00 60.31 80 ASN A O 1
ATOM 632 N N . TYR A 1 81 ? -26.098 -0.269 44.790 1.00 59.19 81 TYR A N 1
ATOM 633 C CA . TYR A 1 81 ? -25.968 0.227 46.169 1.00 59.19 81 TYR A CA 1
ATOM 634 C C . TYR A 1 81 ? -27.255 0.108 46.994 1.00 59.19 81 TYR A C 1
ATOM 636 O O . TYR A 1 81 ? -27.222 0.311 48.203 1.00 59.19 81 TYR A O 1
ATOM 644 N N . THR A 1 82 ? -28.386 -0.207 46.361 1.00 58.91 82 THR A N 1
ATOM 645 C CA . THR A 1 82 ? -29.705 -0.293 47.013 1.00 58.91 82 THR A CA 1
ATOM 646 C C . THR A 1 82 ? -30.149 -1.730 47.314 1.00 58.91 82 THR A C 1
ATOM 648 O O . THR A 1 82 ? -31.221 -1.929 47.875 1.00 58.91 82 THR A O 1
ATOM 651 N N . SER A 1 83 ? -29.315 -2.728 46.996 1.00 56.88 83 SER A N 1
ATOM 652 C CA . SER A 1 83 ? -29.593 -4.163 47.190 1.00 56.88 83 SER A CA 1
ATOM 653 C C . SER A 1 83 ? -28.851 -4.791 48.390 1.00 56.88 83 SER A C 1
ATOM 655 O O . SER A 1 83 ? -28.452 -5.953 48.325 1.00 56.88 83 SER A O 1
ATOM 657 N N . THR A 1 84 ? -28.622 -4.038 49.472 1.00 50.94 84 THR A N 1
ATOM 658 C CA . THR A 1 84 ? -28.098 -4.536 50.769 1.00 50.94 84 THR A CA 1
ATOM 659 C C . THR A 1 84 ? -29.057 -4.148 51.883 1.00 50.94 84 THR A C 1
ATOM 661 O O . THR A 1 84 ? -29.304 -5.001 52.762 1.00 50.94 84 THR A O 1
#

Secondary structure (DSSP, 8-state):
-----PPPPHHHHHHHHHHHTTS-HHHHHHHH---HHHHHHHHHHHHHHS-SS---SSSS------HHHHHHHHHHHHHHHS--

InterPro domains:
  IPR009057 Homedomain-like superfamily [SSF46689] (16-82)

Foldseek 3Di:
DPDPDDDDDQVVLVVLLVVVVPDDLVVSCVVVVPDSVVSCVQNVCCVVPVDSDDDDPDDDDPPDCDPVNVVVVVVVVVVVVVPD

Nearest PDB structures (foldseek):
  1mdm-assembly1_A  TM=6.589E-01  e=1.237E-03  Homo sapiens
  6pax-assembly1_A  TM=6.772E-01  e=3.057E-03  Homo sapiens
  1pdn-assembly1_C  TM=6.990E-01  e=4.806E-03  Drosophila melanogaster
  2lvs-assembly1_A  TM=4.280E-01  e=1.835E+00  Hyperthermus butylicus DSM 5456
  2cfx-assembly1_C  TM=4.645E-01  e=3.735E+00  Bacillus subtilis

Sequence (84 aa):
MPGNRRHIPKPVKEQLVYMSTRMRSSGIAHVTGISHRTVNRVLHPSRTTGSVIRVPYQAGRPRLLNALDASFLEGLHQENYTST

Solvent-accessible surface area (backbone atoms only — not comparable to full-atom values): 5384 Å² total; per-residue (Å²): 128,90,71,95,76,75,85,76,58,67,69,62,49,50,50,54,50,59,48,51,77,81,39,56,60,65,56,50,19,66,76,68,71,43,54,53,68,57,49,51,63,43,43,49,45,29,76,75,70,72,34,72,66,88,74,64,96,59,86,71,77,87,79,71,83,44,74,65,58,49,55,53,52,52,52,59,55,55,57,68,74,72,75,121